Protein AF-A0A3D0U9J3-F1 (afdb_monomer_lite)

Foldseek 3Di:
DPPQLVCCVVPVDAGEAEFQAQAQAGVCCVVPHDDRDGGPRVVVNVVVVVCVVVVSHPHYDDDQQCLVPVCVVVCVVVVVSVPRDHGDPVSVVDDD

Secondary structure (DSSP, 8-state):
--HHHHHHHHH-S--EEES-TT-SS-HHHHHH--------TTHHHHHHHHHHHTTS-SEEE--HHHHH-TTHHHHHHTT-GGGPPPPPGGGGG---

pLDDT: mean 79.62, std 19.2, range [34.31, 98.0]

Sequence (96 aa):
LNLAGWTKKLTGKPAISVGSVGLNVDFLEGTLSANPMDSIGQRGLEELLERMENEEFDMIAVGRALLQDPEWTVKVQQNRLDELADFDRAAIAKLY

Structure (mmCIF, N/CA/C/O backbone):
data_AF-A0A3D0U9J3-F1
#
_entry.id   AF-A0A3D0U9J3-F1
#
loop_
_atom_site.group_PDB
_atom_site.id
_atom_site.type_symbol
_atom_site.label_atom_id
_atom_site.label_alt_id
_atom_site.label_comp_id
_atom_site.label_asym_id
_atom_si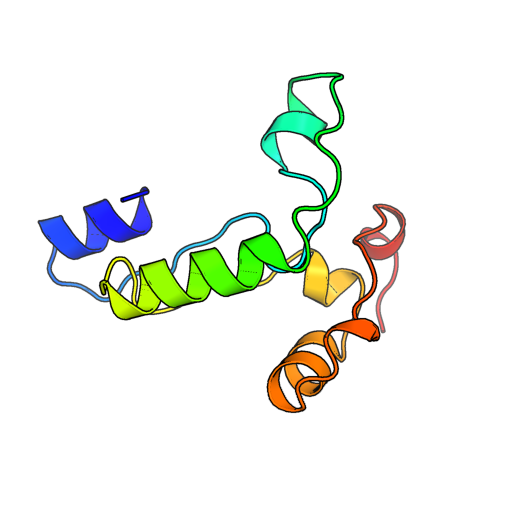te.label_entity_id
_atom_site.label_seq_id
_atom_site.pdbx_PDB_ins_code
_atom_site.Cartn_x
_atom_site.Cartn_y
_atom_site.Cartn_z
_atom_site.occupancy
_atom_site.B_iso_or_equiv
_atom_site.auth_seq_id
_atom_site.auth_comp_id
_atom_site.auth_asym_id
_atom_site.auth_atom_id
_atom_site.pdbx_PDB_model_num
ATOM 1 N N . LEU A 1 1 ? -3.938 8.727 11.915 1.00 82.94 1 LEU A N 1
ATOM 2 C CA . LEU A 1 1 ? -5.199 8.640 11.129 1.00 82.94 1 LEU A CA 1
ATOM 3 C C . LEU A 1 1 ? -5.195 9.532 9.883 1.00 82.94 1 LEU A C 1
ATOM 5 O O . LEU A 1 1 ? -5.189 10.755 9.992 1.00 82.94 1 LEU A O 1
ATOM 9 N N . ASN A 1 2 ? -5.263 8.912 8.702 1.00 89.88 2 ASN A N 1
ATOM 10 C CA . ASN A 1 2 ? -5.563 9.571 7.422 1.00 89.88 2 ASN A CA 1
ATOM 11 C C . ASN A 1 2 ? -7.077 9.507 7.108 1.00 89.88 2 ASN A C 1
ATOM 13 O O . ASN A 1 2 ? -7.872 9.168 7.985 1.00 89.88 2 ASN A O 1
ATOM 17 N N . LEU A 1 3 ? -7.493 9.825 5.874 1.00 94.31 3 LEU A N 1
ATOM 18 C CA . LEU A 1 3 ? -8.910 9.810 5.478 1.00 94.31 3 LEU A CA 1
ATOM 19 C C . LEU A 1 3 ? -9.600 8.464 5.758 1.00 94.31 3 LEU A C 1
ATOM 21 O O . LEU A 1 3 ? -10.721 8.455 6.267 1.00 94.31 3 LEU A O 1
ATOM 25 N N . ALA A 1 4 ? -8.939 7.338 5.468 1.00 95.62 4 ALA A N 1
ATOM 26 C CA . ALA A 1 4 ? -9.494 6.013 5.742 1.00 95.62 4 ALA A CA 1
ATOM 27 C C . ALA A 1 4 ? -9.712 5.807 7.248 1.00 95.62 4 ALA A C 1
ATOM 29 O O . ALA A 1 4 ? -10.797 5.400 7.658 1.00 95.62 4 ALA A O 1
ATOM 30 N N . GLY A 1 5 ? -8.739 6.202 8.076 1.00 95.88 5 GLY A N 1
ATOM 31 C CA . GLY A 1 5 ? -8.865 6.071 9.527 1.00 95.88 5 GLY A CA 1
ATOM 32 C C . GLY A 1 5 ? -9.906 6.979 10.161 1.00 95.88 5 GLY A C 1
ATOM 33 O O . GLY A 1 5 ? -10.636 6.543 11.050 1.00 95.88 5 GLY A O 1
ATOM 34 N N . TRP A 1 6 ? -10.074 8.204 9.664 1.00 97.25 6 TRP A N 1
ATOM 35 C CA . TRP A 1 6 ? -11.201 9.039 10.082 1.00 97.25 6 TRP A CA 1
ATOM 36 C C . TRP A 1 6 ? -12.543 8.462 9.635 1.00 97.25 6 TRP A C 1
ATOM 38 O O . TRP A 1 6 ? -13.488 8.451 10.419 1.00 97.25 6 TRP A O 1
ATOM 48 N N . THR A 1 7 ? -12.623 7.927 8.414 1.00 97.38 7 THR A N 1
ATOM 49 C CA . THR A 1 7 ? -13.840 7.289 7.895 1.00 97.38 7 THR A CA 1
ATOM 50 C C . THR A 1 7 ? -14.243 6.100 8.761 1.00 97.38 7 THR A C 1
ATOM 52 O O . THR A 1 7 ? -15.394 6.035 9.197 1.00 97.38 7 THR A O 1
ATOM 55 N N . LYS A 1 8 ? -13.302 5.206 9.086 1.00 97.19 8 LYS A N 1
ATOM 56 C CA . LYS A 1 8 ? -13.544 4.071 9.985 1.00 97.19 8 LYS A CA 1
ATOM 57 C C . LYS A 1 8 ? -13.987 4.546 11.368 1.00 97.19 8 LYS A C 1
ATOM 59 O O . LYS A 1 8 ? -15.044 4.136 11.839 1.00 97.19 8 LYS A O 1
ATOM 64 N N . LYS A 1 9 ? -13.246 5.478 11.980 1.00 97.06 9 LYS A N 1
ATOM 65 C CA . LYS A 1 9 ? -13.544 6.001 13.324 1.00 97.06 9 LYS A CA 1
ATOM 66 C C . LYS A 1 9 ? -14.922 6.661 13.428 1.00 97.06 9 LYS A C 1
ATOM 68 O O . LYS A 1 9 ? -15.582 6.524 14.451 1.00 97.06 9 LYS A O 1
ATOM 73 N N . LEU A 1 10 ? -15.344 7.391 12.397 1.00 98.00 10 LEU A N 1
ATOM 74 C CA . LEU A 1 10 ? -16.613 8.124 12.402 1.00 98.00 10 LEU A CA 1
ATOM 75 C C . LEU A 1 10 ? -17.810 7.258 12.003 1.00 98.00 10 LEU A C 1
ATOM 77 O O . LEU A 1 10 ? -18.910 7.477 12.500 1.00 98.00 10 LEU A O 1
ATOM 81 N N . THR A 1 11 ? -17.621 6.313 11.081 1.00 97.75 11 THR A N 1
ATOM 82 C CA . THR A 1 11 ? -18.738 5.554 10.494 1.00 97.75 11 THR A CA 1
ATOM 83 C C . THR A 1 11 ? -18.874 4.136 11.037 1.00 97.75 11 THR A C 1
ATOM 85 O O . THR A 1 11 ? -19.923 3.524 10.847 1.00 97.75 11 THR A O 1
ATOM 88 N N . GLY A 1 12 ? -17.825 3.589 11.658 1.00 96.75 12 GLY A N 1
ATOM 89 C CA . GLY A 1 12 ? -17.746 2.180 12.048 1.00 96.75 12 GLY A CA 1
ATOM 90 C C . GLY A 1 12 ? -17.723 1.206 10.864 1.00 96.75 12 GLY A C 1
ATOM 91 O O . GLY A 1 12 ? -17.861 0.003 11.066 1.00 96.75 12 GLY A O 1
ATOM 92 N N . LYS A 1 13 ? -17.596 1.701 9.625 1.00 97.56 13 LYS A N 1
ATOM 93 C CA . LYS A 1 13 ? -17.558 0.869 8.418 1.00 97.56 13 LYS A CA 1
ATOM 94 C C . LYS A 1 13 ? -16.119 0.512 8.039 1.00 97.56 13 LYS A C 1
ATOM 96 O O . LYS A 1 13 ? -15.227 1.326 8.290 1.00 97.56 13 LYS A O 1
ATOM 101 N N . PRO A 1 14 ? -15.908 -0.640 7.371 1.00 97.31 14 PRO A N 1
ATOM 102 C CA . PRO A 1 14 ? -14.604 -0.990 6.832 1.00 97.31 14 PRO A CA 1
ATOM 103 C C . PRO A 1 14 ? -14.057 0.092 5.895 1.00 97.31 14 PRO A C 1
ATOM 105 O O . PRO A 1 14 ? -14.798 0.633 5.069 1.00 97.31 14 PRO A O 1
ATOM 108 N N . ALA A 1 15 ? -12.765 0.390 6.006 1.00 97.12 15 ALA A N 1
ATOM 109 C CA . ALA A 1 15 ? -12.085 1.416 5.229 1.00 97.12 15 ALA A CA 1
ATOM 110 C C . ALA A 1 15 ? -10.801 0.883 4.582 1.00 97.12 15 ALA A C 1
ATOM 112 O O . ALA A 1 15 ? -9.995 0.197 5.211 1.00 97.12 15 ALA A O 1
ATOM 113 N N . ILE A 1 16 ? -10.600 1.261 3.318 1.00 96.12 16 ILE A N 1
ATOM 114 C CA . ILE A 1 16 ? -9.387 0.967 2.552 1.00 96.12 16 ILE A CA 1
ATOM 115 C C . ILE A 1 16 ? -8.540 2.234 2.503 1.00 96.12 16 ILE A C 1
ATOM 117 O O . ILE A 1 16 ? -9.018 3.288 2.080 1.00 96.12 16 ILE A O 1
ATOM 121 N N . SER A 1 17 ? -7.288 2.141 2.937 1.00 92.94 17 SER A N 1
ATOM 122 C CA . SER A 1 17 ? -6.309 3.215 2.801 1.00 92.94 17 SER A CA 1
ATOM 123 C C . SER A 1 17 ? -5.545 3.122 1.483 1.00 92.94 17 SER A C 1
ATOM 125 O O . SER A 1 17 ? -5.587 2.104 0.798 1.00 92.94 17 SER A O 1
ATOM 127 N N . VAL A 1 18 ? -4.820 4.177 1.119 1.00 89.00 18 VAL A N 1
ATOM 128 C CA . VAL A 1 18 ? -3.912 4.202 -0.037 1.00 89.00 18 VAL A CA 1
ATOM 129 C C . VAL A 1 18 ? -2.778 5.189 0.230 1.00 89.00 18 VAL A C 1
ATOM 131 O O . VAL A 1 18 ? -2.974 6.175 0.941 1.00 89.00 18 VAL A O 1
ATOM 134 N N . GLY A 1 19 ? -1.608 4.945 -0.359 1.00 78.50 19 GLY A N 1
ATOM 135 C CA . GLY A 1 19 ? -0.467 5.862 -0.306 1.00 78.50 19 GLY A CA 1
ATOM 136 C C . GLY A 1 19 ? 0.860 5.114 -0.289 1.00 78.50 19 GLY A C 1
ATOM 137 O O . GLY A 1 19 ? 1.060 4.269 0.568 1.00 78.50 19 GLY A O 1
ATOM 138 N N . SER A 1 20 ? 1.722 5.415 -1.264 1.00 70.19 20 SER A N 1
ATOM 139 C CA . SER A 1 20 ? 3.154 5.063 -1.334 1.00 70.19 20 SER A CA 1
ATOM 140 C C . SER A 1 20 ? 3.583 3.646 -0.878 1.00 70.19 20 SER A C 1
ATOM 142 O O . SER A 1 20 ? 4.713 3.454 -0.448 1.00 70.19 20 SER A O 1
ATOM 144 N N . VAL A 1 21 ? 2.721 2.631 -1.020 1.00 75.88 21 VAL A N 1
ATOM 145 C CA . VAL A 1 21 ? 3.021 1.243 -0.617 1.00 75.88 21 VAL A CA 1
ATOM 146 C C . VAL A 1 21 ? 4.129 0.658 -1.485 1.00 75.88 21 VAL A C 1
ATOM 148 O O . VAL A 1 21 ? 3.958 0.559 -2.702 1.00 75.88 21 VAL A O 1
ATOM 151 N N . GLY A 1 22 ? 5.235 0.259 -0.854 1.00 65.06 22 GLY A N 1
ATOM 152 C CA . GLY A 1 22 ? 6.389 -0.319 -1.545 1.00 65.06 22 GLY A CA 1
ATOM 153 C C . GLY A 1 22 ? 7.072 0.652 -2.509 1.00 65.06 22 GLY A C 1
ATOM 154 O O . GLY A 1 22 ? 7.690 0.205 -3.467 1.00 65.06 22 GLY A O 1
ATOM 155 N N . LEU A 1 23 ? 6.918 1.967 -2.304 1.00 61.06 23 LEU A N 1
ATOM 156 C CA . LEU A 1 23 ? 7.596 2.994 -3.090 1.00 61.06 23 LEU A CA 1
ATOM 157 C C . LEU A 1 23 ? 8.654 3.684 -2.235 1.00 61.06 23 LEU A C 1
ATOM 159 O O . LEU A 1 23 ? 8.362 4.122 -1.126 1.00 61.06 23 LEU A O 1
ATOM 163 N N . ASN A 1 24 ? 9.855 3.860 -2.786 1.00 55.94 24 ASN A N 1
ATOM 164 C CA . ASN A 1 24 ? 10.892 4.681 -2.164 1.00 55.94 24 ASN A CA 1
ATOM 165 C C . ASN A 1 24 ? 10.597 6.192 -2.199 1.00 55.94 24 ASN A C 1
ATOM 167 O O . ASN A 1 24 ? 11.269 6.935 -1.493 1.00 55.94 24 ASN A O 1
ATOM 171 N N . VAL A 1 25 ? 9.615 6.647 -2.988 1.00 50.56 25 VAL A N 1
ATOM 172 C CA . VAL A 1 25 ? 9.331 8.074 -3.207 1.00 50.56 25 VAL A CA 1
ATOM 173 C C . VAL A 1 25 ? 7.908 8.401 -2.777 1.00 50.56 25 VAL A C 1
ATOM 175 O O . VAL A 1 25 ? 6.945 7.823 -3.302 1.00 50.56 25 VAL A O 1
ATOM 178 N N . ASP A 1 26 ? 7.761 9.353 -1.856 1.00 51.06 26 ASP A N 1
ATOM 179 C CA . ASP A 1 26 ? 6.441 9.811 -1.455 1.00 51.06 26 ASP A CA 1
ATOM 180 C C . ASP A 1 26 ? 5.800 10.626 -2.592 1.00 51.06 26 ASP A C 1
ATOM 182 O O . ASP A 1 26 ? 6.396 11.528 -3.183 1.00 51.06 26 ASP A O 1
ATOM 186 N N . PHE A 1 27 ? 4.570 10.281 -2.970 1.00 50.44 27 PHE A N 1
ATOM 187 C CA . PHE A 1 27 ? 3.912 10.826 -4.168 1.00 50.44 27 PHE A CA 1
ATOM 188 C C . PHE A 1 27 ? 3.716 12.347 -4.127 1.00 50.44 27 PHE A C 1
ATOM 190 O O . PHE A 1 27 ? 3.702 12.999 -5.176 1.00 50.44 27 PHE A O 1
ATOM 197 N N . LEU A 1 28 ? 3.580 12.905 -2.921 1.00 46.94 28 LEU A N 1
ATOM 198 C CA . LEU A 1 28 ? 3.461 14.344 -2.698 1.00 46.94 28 LEU A CA 1
ATOM 199 C C . LEU A 1 28 ? 4.729 15.098 -3.126 1.00 46.94 28 LEU A C 1
ATOM 201 O O . LEU A 1 28 ? 4.627 16.205 -3.652 1.00 46.94 28 LEU A O 1
ATOM 205 N N . GLU A 1 29 ? 5.908 14.491 -3.007 1.00 46.53 29 GLU A N 1
ATOM 206 C CA . GLU A 1 29 ? 7.171 15.110 -3.426 1.00 46.53 29 GLU A CA 1
ATOM 207 C C . GLU A 1 29 ? 7.275 15.152 -4.955 1.00 46.53 29 GLU A C 1
ATOM 209 O O . GLU A 1 29 ? 7.546 16.202 -5.534 1.00 46.53 29 GLU A O 1
ATOM 214 N N . GLY A 1 30 ? 6.892 14.066 -5.636 1.00 45.91 30 GLY A N 1
ATOM 215 C CA . GLY A 1 30 ? 6.874 14.000 -7.103 1.00 45.91 30 GLY A CA 1
ATOM 216 C C . GLY A 1 30 ? 5.874 14.945 -7.790 1.00 45.91 30 GLY A C 1
ATOM 217 O O . GLY A 1 30 ? 5.949 15.126 -9.007 1.00 45.91 30 GLY A O 1
ATOM 218 N N . THR A 1 31 ? 4.939 15.538 -7.037 1.00 48.97 31 THR A N 1
ATOM 219 C CA . THR A 1 31 ? 3.989 16.540 -7.548 1.00 48.97 31 THR A CA 1
ATOM 220 C C . THR A 1 31 ? 4.223 17.959 -7.025 1.00 48.97 31 THR A C 1
ATOM 222 O O . THR A 1 31 ? 3.781 18.888 -7.701 1.00 48.97 31 THR A O 1
ATOM 225 N N . LEU A 1 32 ? 4.908 18.165 -5.886 1.00 45.84 32 LEU A N 1
ATOM 226 C CA . LEU A 1 32 ? 4.993 19.488 -5.244 1.00 45.84 32 LEU A CA 1
ATOM 227 C C . LEU A 1 32 ? 6.361 19.909 -4.658 1.00 45.84 32 LEU A C 1
ATOM 229 O O . LEU A 1 32 ? 6.455 21.070 -4.264 1.00 45.84 32 LEU A O 1
ATOM 233 N N . SER A 1 33 ? 7.422 19.084 -4.591 1.00 37.78 33 SER A N 1
ATOM 234 C CA . SER A 1 33 ? 8.708 19.574 -4.041 1.00 37.78 33 SER A CA 1
ATOM 235 C C . SER A 1 33 ? 9.959 18.785 -4.450 1.00 37.78 33 SER A C 1
ATOM 237 O O . SER A 1 33 ? 9.948 17.566 -4.557 1.00 37.78 33 SER A O 1
ATOM 239 N N . ALA A 1 34 ? 11.064 19.511 -4.646 1.00 39.59 34 ALA A N 1
ATOM 240 C CA . ALA A 1 34 ? 12.337 19.051 -5.210 1.00 39.59 34 ALA A CA 1
ATOM 241 C C . ALA A 1 34 ? 13.384 18.634 -4.156 1.00 39.59 34 ALA A C 1
ATOM 243 O O . ALA A 1 34 ? 14.547 19.008 -4.280 1.00 39.59 34 ALA A O 1
ATOM 244 N N . ASN A 1 35 ? 12.998 17.890 -3.117 1.00 35.81 35 ASN A N 1
ATOM 245 C CA . ASN A 1 35 ? 13.953 17.343 -2.148 1.00 35.81 35 ASN A CA 1
ATOM 246 C C . ASN A 1 35 ? 13.737 15.831 -2.014 1.00 35.81 35 ASN A C 1
ATOM 248 O O . ASN A 1 35 ? 12.660 15.440 -1.579 1.00 35.81 35 ASN A O 1
ATOM 252 N N . PRO A 1 36 ? 14.716 14.992 -2.390 1.00 37.81 36 PRO A N 1
ATOM 253 C CA . PRO A 1 36 ? 14.606 13.550 -2.247 1.00 37.81 36 PRO A CA 1
ATOM 254 C C . PRO A 1 36 ? 14.850 13.172 -0.784 1.00 37.81 36 PRO A C 1
ATOM 256 O O . PRO A 1 36 ? 15.949 13.378 -0.267 1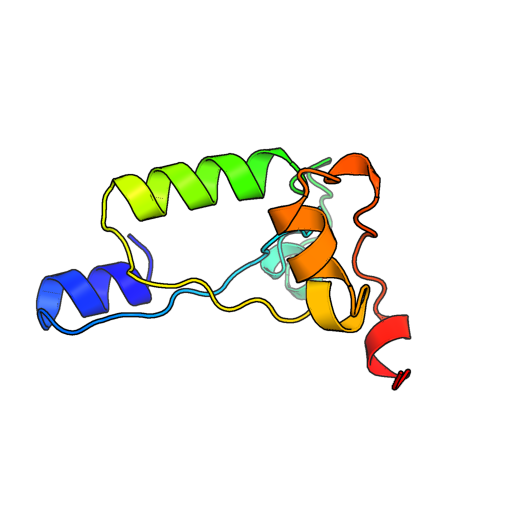.00 37.81 36 PRO A O 1
ATOM 259 N N . MET A 1 37 ? 13.840 12.628 -0.105 1.00 37.56 37 MET A N 1
ATOM 260 C CA . MET A 1 37 ? 14.098 11.837 1.094 1.00 37.56 37 MET A CA 1
ATOM 261 C C . MET A 1 37 ? 14.423 10.410 0.646 1.00 37.56 37 MET A C 1
ATOM 263 O O . MET A 1 37 ? 13.574 9.705 0.103 1.00 37.56 37 MET A O 1
ATOM 267 N N . ASP A 1 38 ? 15.673 10.001 0.838 1.00 34.31 38 ASP A N 1
ATOM 268 C CA . ASP A 1 38 ? 16.142 8.659 0.509 1.00 34.31 38 ASP A CA 1
ATOM 269 C C . ASP A 1 38 ? 15.376 7.577 1.301 1.00 34.31 38 ASP A C 1
ATOM 271 O O . ASP A 1 38 ? 15.242 7.644 2.525 1.00 34.31 38 ASP A O 1
ATOM 275 N N . SER A 1 39 ? 14.975 6.512 0.598 1.00 41.94 39 SER A N 1
ATOM 276 C CA . SER A 1 39 ? 14.592 5.185 1.119 1.00 41.94 39 SER A CA 1
ATOM 277 C C . SER A 1 39 ? 13.317 5.082 1.987 1.00 41.94 39 SER A C 1
ATOM 279 O O . SER A 1 39 ? 13.370 4.947 3.210 1.00 41.94 39 SER A O 1
ATOM 281 N N . ILE A 1 40 ? 12.145 5.037 1.342 1.00 47.84 40 ILE A N 1
ATOM 282 C CA . ILE A 1 40 ? 10.848 4.719 1.988 1.00 47.84 40 ILE A CA 1
ATOM 283 C C . ILE A 1 40 ? 10.407 3.251 1.761 1.00 47.84 40 ILE A C 1
ATOM 285 O O . ILE A 1 40 ? 9.524 2.750 2.446 1.00 47.84 40 ILE A O 1
ATOM 289 N N . GLY A 1 41 ? 11.055 2.495 0.877 1.00 49.22 41 GLY A N 1
ATOM 290 C CA . GLY A 1 41 ? 10.579 1.202 0.368 1.00 49.22 41 GLY A CA 1
ATOM 291 C C . GLY A 1 41 ? 10.417 0.106 1.426 1.00 49.22 41 GLY A C 1
ATOM 292 O O . GLY A 1 41 ? 9.384 -0.559 1.447 1.00 49.22 41 GLY A O 1
ATOM 293 N N . GLN A 1 42 ? 11.387 -0.051 2.336 1.00 47.75 42 GLN A N 1
ATOM 294 C CA . GLN A 1 42 ? 11.292 -0.997 3.464 1.00 47.75 42 GLN A CA 1
ATOM 295 C C . GLN A 1 42 ? 10.604 -0.381 4.689 1.00 47.75 42 GLN A C 1
ATOM 297 O O . GLN A 1 42 ? 9.671 -0.974 5.229 1.00 47.75 42 GLN A O 1
ATOM 302 N N . ARG A 1 43 ? 10.994 0.843 5.076 1.00 48.22 43 ARG A N 1
ATOM 303 C CA . ARG A 1 43 ? 10.418 1.545 6.241 1.00 48.22 43 ARG A CA 1
ATOM 304 C C . ARG A 1 43 ? 8.911 1.789 6.098 1.00 48.22 43 ARG A C 1
ATOM 306 O O . ARG A 1 43 ? 8.192 1.767 7.089 1.00 48.22 43 ARG A O 1
ATOM 313 N N . GLY A 1 44 ? 8.426 1.971 4.870 1.00 70.12 44 GLY A N 1
ATOM 314 C CA . GLY A 1 44 ? 7.018 2.210 4.574 1.00 70.12 44 GLY A CA 1
ATOM 315 C C . GLY A 1 44 ? 6.125 0.979 4.742 1.00 70.12 44 GLY A C 1
ATOM 316 O O . GLY A 1 44 ? 4.951 1.144 5.060 1.00 70.12 44 GLY A O 1
ATOM 317 N N . LEU A 1 45 ? 6.642 -0.247 4.564 1.00 77.19 45 LEU A N 1
ATOM 318 C CA . LEU A 1 45 ? 5.842 -1.461 4.782 1.00 77.19 45 LEU A CA 1
ATOM 319 C C . LEU A 1 45 ? 5.694 -1.770 6.276 1.00 77.19 45 LEU A C 1
ATOM 321 O O . LEU A 1 45 ? 4.605 -2.122 6.715 1.00 77.19 45 LEU A O 1
ATOM 325 N N . GLU A 1 46 ? 6.758 -1.589 7.057 1.00 79.38 46 GLU A N 1
ATOM 326 C CA . GLU A 1 46 ? 6.734 -1.767 8.516 1.00 79.38 46 GLU A CA 1
ATOM 327 C C . GLU A 1 46 ? 5.794 -0.757 9.189 1.00 79.38 46 GLU A C 1
ATOM 329 O O . GLU A 1 46 ? 4.913 -1.153 9.951 1.00 79.38 46 GLU A O 1
ATOM 334 N N . GLU A 1 47 ? 5.896 0.532 8.839 1.00 82.69 47 GLU A N 1
ATOM 335 C CA . GLU A 1 47 ? 4.979 1.568 9.338 1.00 82.69 47 GLU A CA 1
ATOM 336 C C . GLU A 1 47 ? 3.523 1.272 8.940 1.00 82.69 47 GLU A C 1
ATOM 338 O O . GLU A 1 47 ? 2.588 1.452 9.723 1.00 82.69 47 GLU A O 1
ATOM 343 N N . LEU A 1 48 ? 3.305 0.796 7.711 1.00 85.31 48 LEU A N 1
ATOM 344 C CA . LEU A 1 48 ? 1.977 0.419 7.241 1.00 85.31 48 LEU A CA 1
ATOM 345 C C . LEU A 1 48 ? 1.385 -0.724 8.074 1.00 85.31 48 LEU A C 1
ATOM 347 O O . LEU A 1 48 ? 0.208 -0.654 8.434 1.00 85.31 48 LEU A O 1
ATOM 351 N N . LEU A 1 49 ? 2.187 -1.748 8.375 1.00 85.69 49 LEU A N 1
ATOM 352 C CA . LEU A 1 49 ? 1.778 -2.873 9.213 1.00 85.69 49 LEU A CA 1
ATOM 353 C C . LEU A 1 49 ? 1.420 -2.405 10.625 1.00 85.69 49 LEU A C 1
ATOM 355 O O . LEU A 1 49 ? 0.333 -2.726 11.095 1.00 85.69 49 LEU A O 1
ATOM 359 N N . GLU A 1 50 ? 2.247 -1.563 11.250 1.00 89.94 50 GLU A N 1
ATOM 360 C CA . GLU A 1 50 ? 1.959 -0.991 12.574 1.00 89.94 50 GLU A CA 1
ATOM 361 C C . GLU A 1 50 ? 0.625 -0.222 12.580 1.00 89.94 50 GLU A C 1
ATOM 363 O O . GLU A 1 50 ? -0.188 -0.325 13.502 1.00 89.94 50 GLU A O 1
ATOM 368 N N . ARG A 1 51 ? 0.340 0.543 11.523 1.00 90.69 51 ARG A N 1
ATOM 369 C CA . ARG A 1 51 ? -0.925 1.282 11.406 1.00 90.69 51 ARG A CA 1
ATOM 370 C C . ARG A 1 51 ? -2.132 0.362 11.208 1.00 90.69 51 ARG A C 1
ATOM 372 O O . ARG A 1 51 ? -3.214 0.682 11.702 1.00 90.69 51 ARG A O 1
ATOM 379 N N . MET A 1 52 ? -1.960 -0.765 10.516 1.00 90.88 52 MET A N 1
ATOM 380 C CA . MET A 1 52 ? -2.997 -1.796 10.397 1.00 90.88 52 MET A CA 1
ATOM 381 C C . MET A 1 52 ? -3.237 -2.521 11.726 1.00 90.88 52 MET A C 1
ATOM 383 O O . MET A 1 52 ? -4.393 -2.728 12.090 1.00 90.88 52 MET A O 1
ATOM 387 N N . GLU A 1 53 ? -2.180 -2.847 12.476 1.00 93.56 53 GLU A N 1
ATOM 388 C CA . GLU A 1 53 ? -2.269 -3.439 13.822 1.00 93.56 53 GLU A CA 1
ATOM 389 C C . GLU A 1 53 ? -2.972 -2.507 14.817 1.00 93.56 53 GLU A C 1
ATOM 391 O O . GLU A 1 53 ? -3.759 -2.959 15.644 1.00 93.56 53 GLU A O 1
ATOM 396 N N . ASN A 1 54 ? -2.778 -1.193 14.673 1.00 94.88 54 ASN A N 1
ATOM 397 C CA . ASN A 1 54 ? -3.505 -0.156 15.414 1.00 94.88 54 ASN A CA 1
ATOM 398 C C . ASN A 1 54 ? -4.954 0.064 14.926 1.00 94.88 54 ASN A C 1
ATOM 400 O O . ASN A 1 54 ? -5.594 1.053 15.293 1.00 94.88 54 ASN A O 1
ATOM 404 N N . GLU A 1 55 ? -5.466 -0.823 14.070 1.00 94.25 55 GLU A N 1
ATOM 405 C CA . GLU A 1 55 ? -6.805 -0.793 13.483 1.00 94.25 55 GLU A CA 1
ATOM 406 C C . GLU A 1 55 ? -7.148 0.518 12.748 1.00 94.25 55 GLU A C 1
ATOM 408 O O . GLU A 1 55 ? -8.333 0.813 12.5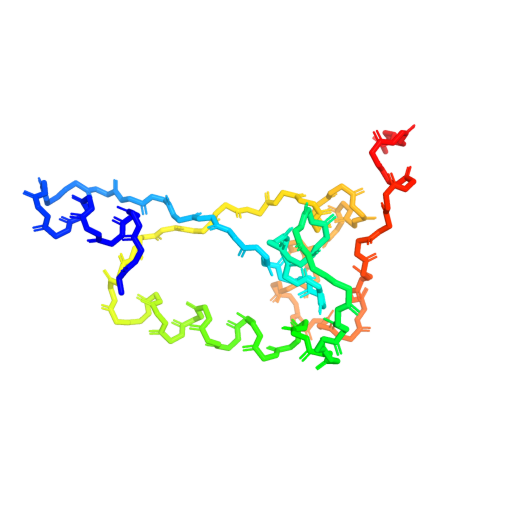45 1.00 94.25 55 GLU A O 1
ATOM 413 N N . GLU A 1 56 ? -6.150 1.297 12.296 1.00 94.88 56 GLU A N 1
ATOM 414 C CA . GLU A 1 56 ? -6.397 2.581 11.627 1.00 94.88 56 GLU A CA 1
ATOM 415 C C . GLU A 1 56 ? -7.196 2.403 10.327 1.00 94.88 56 GLU A C 1
ATOM 417 O O . GLU A 1 56 ? -7.918 3.307 9.924 1.00 94.88 56 GLU A O 1
ATOM 422 N N . PHE A 1 57 ? -7.069 1.272 9.642 1.00 95.19 57 PHE A N 1
ATOM 423 C CA . PHE A 1 57 ? -7.826 0.903 8.443 1.00 95.19 57 PHE A CA 1
ATOM 424 C C . PHE A 1 57 ? -7.758 -0.614 8.259 1.00 95.19 57 PHE A C 1
ATOM 426 O O . PHE A 1 57 ? -6.897 -1.274 8.833 1.00 95.19 57 PHE A O 1
ATOM 433 N N . ASP A 1 58 ? -8.675 -1.174 7.475 1.00 95.25 58 ASP A N 1
ATOM 434 C CA . ASP A 1 58 ? -8.844 -2.630 7.367 1.00 95.25 58 ASP A CA 1
ATOM 435 C C . ASP A 1 58 ? -8.063 -3.223 6.193 1.00 95.25 58 ASP A C 1
ATOM 437 O O . ASP A 1 58 ? -7.686 -4.391 6.208 1.00 95.25 58 ASP A O 1
ATOM 441 N N . MET A 1 59 ? -7.829 -2.418 5.155 1.00 94.69 59 MET A N 1
ATOM 442 C CA . MET A 1 59 ? -7.104 -2.825 3.953 1.00 94.69 59 MET A CA 1
ATOM 443 C C . MET A 1 59 ? -6.266 -1.672 3.405 1.00 94.69 59 MET A C 1
ATOM 445 O O . MET A 1 59 ? -6.560 -0.498 3.636 1.00 94.69 59 MET A O 1
ATOM 449 N N . ILE A 1 60 ? -5.253 -2.014 2.616 1.00 92.00 60 ILE A N 1
ATOM 450 C CA . ILE A 1 60 ? -4.407 -1.070 1.891 1.00 92.00 60 ILE A CA 1
ATOM 451 C C . ILE A 1 60 ? -4.500 -1.343 0.387 1.00 92.00 60 ILE A C 1
ATOM 453 O O . ILE A 1 60 ? -4.357 -2.475 -0.070 1.00 92.00 60 ILE A O 1
ATOM 457 N N . ALA A 1 61 ? -4.751 -0.299 -0.395 1.00 91.81 61 ALA A N 1
ATOM 458 C CA . ALA A 1 61 ? -4.723 -0.373 -1.845 1.00 91.81 61 ALA A CA 1
ATOM 459 C C . ALA A 1 61 ? -3.284 -0.223 -2.357 1.00 91.81 61 ALA A C 1
ATOM 461 O O . ALA A 1 61 ? -2.589 0.743 -2.029 1.00 91.81 61 ALA A O 1
ATOM 462 N N . VAL A 1 62 ? -2.869 -1.151 -3.218 1.00 88.75 62 VAL A N 1
ATOM 463 C CA . VAL A 1 62 ? -1.578 -1.121 -3.916 1.00 88.75 62 VAL A CA 1
ATOM 464 C C . VAL A 1 62 ? -1.831 -0.741 -5.373 1.00 88.75 62 VAL A C 1
ATOM 466 O O . VAL A 1 62 ? -2.744 -1.264 -6.003 1.00 88.75 62 VAL A O 1
ATOM 469 N N . GLY A 1 63 ? -1.062 0.214 -5.898 1.00 88.31 63 GLY A N 1
ATOM 470 C CA . GLY A 1 63 ? -1.252 0.748 -7.253 1.00 88.31 63 GLY A CA 1
ATOM 471 C C . GLY A 1 63 ? 0.032 0.715 -8.068 1.00 88.31 63 GLY A C 1
ATOM 472 O O . GLY A 1 63 ? 0.331 -0.265 -8.735 1.00 88.31 63 GLY A O 1
ATOM 473 N N . ARG A 1 64 ? 0.817 1.794 -7.996 1.00 86.94 64 ARG A N 1
ATOM 474 C CA . ARG A 1 64 ? 2.059 1.968 -8.774 1.00 86.94 64 ARG A CA 1
ATOM 475 C C . ARG A 1 64 ? 3.057 0.815 -8.623 1.00 86.94 64 ARG A C 1
ATOM 477 O O . ARG A 1 64 ? 3.656 0.426 -9.616 1.00 86.94 64 ARG A O 1
ATOM 484 N N . ALA A 1 65 ? 3.175 0.232 -7.432 1.00 87.00 65 ALA A N 1
ATOM 485 C CA . ALA A 1 65 ? 4.024 -0.937 -7.219 1.00 87.00 65 ALA A CA 1
ATOM 486 C C . ALA A 1 65 ? 3.584 -2.155 -8.059 1.00 87.00 65 ALA A C 1
ATOM 488 O O . ALA A 1 65 ? 4.435 -2.834 -8.618 1.00 87.00 65 ALA A O 1
ATOM 489 N N . LEU A 1 66 ? 2.274 -2.371 -8.250 1.00 89.56 66 LEU A N 1
ATOM 490 C CA . LEU A 1 66 ? 1.758 -3.436 -9.125 1.00 89.56 66 LEU A CA 1
ATOM 491 C C . LEU A 1 66 ? 1.989 -3.146 -10.613 1.00 89.56 66 LEU A C 1
ATOM 493 O O . LEU A 1 66 ? 2.179 -4.074 -11.391 1.00 89.56 66 LEU A O 1
ATOM 497 N N . LEU A 1 67 ? 1.963 -1.872 -11.026 1.00 89.25 67 LEU A N 1
ATOM 498 C CA . LEU A 1 67 ? 2.292 -1.502 -12.410 1.00 89.25 67 LEU A CA 1
ATOM 499 C C . LEU A 1 67 ? 3.765 -1.777 -12.721 1.00 89.25 67 LEU A C 1
ATOM 501 O O . LEU A 1 67 ? 4.093 -2.219 -13.818 1.00 89.25 67 LEU A O 1
ATOM 505 N N . GLN A 1 68 ? 4.643 -1.507 -11.756 1.00 89.44 68 GLN A N 1
ATOM 506 C CA . GLN A 1 68 ? 6.063 -1.801 -11.879 1.00 89.44 68 GLN A CA 1
ATOM 507 C C . GLN A 1 68 ? 6.325 -3.309 -11.901 1.00 89.44 68 GLN A C 1
ATOM 509 O O . GLN A 1 68 ? 7.062 -3.800 -12.759 1.00 89.44 68 GLN A O 1
ATOM 514 N N . ASP A 1 69 ? 5.728 -4.020 -10.948 1.00 90.25 69 ASP A N 1
ATOM 515 C CA . ASP A 1 69 ? 6.014 -5.412 -10.652 1.00 90.25 69 ASP A CA 1
ATOM 516 C C . ASP A 1 69 ? 4.703 -6.211 -10.529 1.00 90.25 69 ASP A C 1
ATOM 518 O O . ASP A 1 69 ? 4.048 -6.179 -9.482 1.00 90.25 69 ASP A O 1
ATOM 522 N N . PRO A 1 70 ? 4.293 -6.950 -11.577 1.00 92.50 70 PRO A N 1
ATOM 523 C CA . PRO A 1 70 ? 3.062 -7.737 -11.534 1.00 92.50 70 PRO A CA 1
ATOM 524 C C . PRO A 1 70 ? 3.122 -8.885 -10.510 1.00 92.50 70 PRO A C 1
ATOM 526 O O . PRO A 1 70 ? 2.076 -9.383 -10.095 1.00 92.50 70 PRO A O 1
ATOM 529 N N . GLU A 1 71 ? 4.317 -9.293 -10.065 1.00 93.75 71 GLU A N 1
ATOM 530 C CA . GLU A 1 71 ? 4.509 -10.329 -9.043 1.00 93.75 71 GLU A CA 1
ATOM 531 C C . GLU A 1 71 ? 4.653 -9.758 -7.625 1.00 93.75 71 GLU A C 1
ATOM 533 O O . GLU A 1 71 ? 4.888 -10.517 -6.681 1.00 93.75 71 GLU A O 1
ATOM 538 N N . TRP A 1 72 ? 4.480 -8.443 -7.442 1.00 91.31 72 TRP A N 1
ATOM 539 C CA . TRP A 1 72 ? 4.698 -7.751 -6.167 1.00 91.31 72 TRP A CA 1
ATOM 540 C C . TRP A 1 72 ? 4.020 -8.454 -4.983 1.00 91.31 72 TRP A C 1
ATOM 542 O O . TRP A 1 72 ? 4.660 -8.731 -3.971 1.00 91.31 72 TRP A O 1
ATOM 552 N N . THR A 1 73 ? 2.742 -8.828 -5.114 1.00 91.25 73 THR A N 1
ATOM 553 C CA . THR A 1 73 ? 1.996 -9.501 -4.035 1.00 91.25 73 THR A CA 1
ATOM 554 C C . THR A 1 73 ? 2.594 -10.861 -3.680 1.00 91.25 73 THR A C 1
ATOM 556 O O . THR A 1 73 ? 2.683 -11.201 -2.502 1.00 91.25 73 THR A O 1
ATOM 559 N N . VAL A 1 74 ? 3.037 -11.627 -4.682 1.00 95.31 74 VAL A N 1
ATOM 560 C CA . VAL A 1 74 ? 3.663 -12.941 -4.477 1.00 95.31 74 VAL A CA 1
ATOM 561 C C . VAL A 1 74 ? 5.004 -12.778 -3.762 1.00 95.31 74 VAL A C 1
ATOM 563 O O . VAL A 1 74 ? 5.293 -13.517 -2.823 1.00 95.31 74 VAL A O 1
ATOM 566 N N . LYS A 1 75 ? 5.809 -11.789 -4.1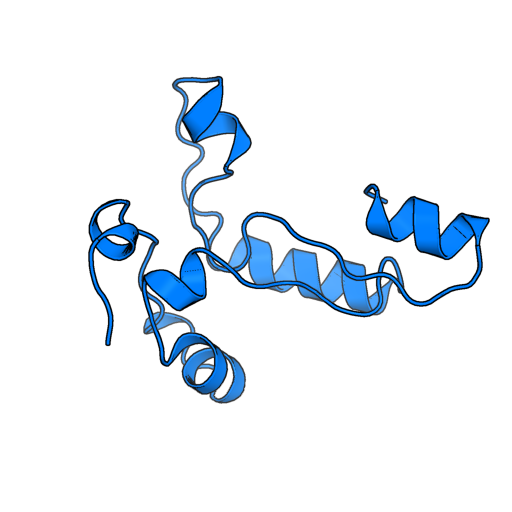64 1.00 92.38 75 LYS A N 1
ATOM 567 C CA . LYS A 1 75 ? 7.100 -11.481 -3.532 1.00 92.38 75 LYS A CA 1
ATOM 568 C C . LYS A 1 75 ? 6.937 -11.048 -2.079 1.00 92.38 75 LYS A C 1
ATOM 570 O O . LYS A 1 75 ? 7.601 -11.610 -1.213 1.00 92.38 75 LYS A O 1
ATOM 575 N N . VAL A 1 76 ? 6.003 -10.137 -1.794 1.00 88.62 76 VAL A N 1
ATOM 576 C CA . VAL A 1 76 ? 5.694 -9.700 -0.421 1.00 88.62 76 VAL A CA 1
ATOM 577 C C . VAL A 1 76 ? 5.227 -10.873 0.437 1.00 88.62 76 VAL A C 1
ATOM 579 O O . VAL A 1 76 ? 5.740 -11.065 1.536 1.00 88.62 76 VAL A O 1
ATOM 582 N N . GLN A 1 77 ? 4.320 -11.710 -0.074 1.00 91.19 77 GLN A N 1
ATOM 583 C CA . GLN A 1 77 ? 3.844 -12.895 0.646 1.00 91.19 77 GLN A CA 1
ATOM 584 C C . GLN A 1 77 ? 4.978 -13.881 0.974 1.00 91.19 77 GLN A C 1
ATOM 586 O O . GLN A 1 77 ? 4.955 -14.531 2.016 1.00 91.19 77 GLN A O 1
ATOM 591 N N . GLN A 1 78 ? 5.967 -14.000 0.087 1.00 95.19 78 GLN A N 1
ATOM 592 C CA . GLN A 1 78 ? 7.126 -14.882 0.244 1.00 95.19 78 GLN A CA 1
ATOM 593 C C . GLN A 1 78 ? 8.307 -14.213 0.965 1.00 95.19 78 GLN A C 1
ATOM 595 O O . GLN A 1 78 ? 9.385 -14.800 1.025 1.00 95.19 78 GLN A O 1
ATOM 600 N N . ASN A 1 79 ? 8.120 -13.005 1.505 1.00 87.75 79 ASN A N 1
ATOM 601 C CA . ASN A 1 79 ? 9.159 -12.207 2.158 1.00 87.75 79 ASN A CA 1
ATOM 602 C C . ASN A 1 79 ? 10.387 -11.908 1.267 1.00 87.75 79 ASN A C 1
ATOM 604 O O . ASN A 1 79 ? 11.484 -11.677 1.770 1.00 87.75 79 ASN A O 1
ATOM 608 N N . ARG A 1 80 ? 10.203 -11.886 -0.058 1.00 90.44 80 ARG A N 1
ATOM 609 C CA . ARG A 1 80 ? 11.219 -11.518 -1.062 1.00 90.44 80 ARG A CA 1
ATOM 610 C C . ARG A 1 80 ? 11.239 -10.002 -1.276 1.00 90.44 80 ARG A C 1
ATOM 612 O O . ARG A 1 80 ? 11.000 -9.511 -2.378 1.00 90.44 80 ARG A O 1
ATOM 619 N N . LEU A 1 81 ? 11.403 -9.247 -0.189 1.00 83.69 81 LEU A N 1
ATOM 620 C CA . LEU A 1 81 ? 11.291 -7.781 -0.204 1.00 83.69 81 LEU A CA 1
ATOM 621 C C . LEU A 1 81 ? 12.453 -7.104 -0.944 1.00 83.69 81 LEU A C 1
ATOM 623 O O . LEU A 1 81 ? 12.298 -6.005 -1.464 1.00 83.69 81 LEU A O 1
ATOM 627 N N . ASP A 1 82 ? 13.598 -7.772 -1.010 1.00 85.44 82 ASP A N 1
ATOM 628 C CA . ASP A 1 82 ? 14.796 -7.378 -1.750 1.00 85.44 82 ASP A CA 1
ATOM 629 C C . ASP A 1 82 ? 14.650 -7.519 -3.276 1.00 85.44 82 ASP A C 1
ATOM 631 O O . ASP A 1 82 ? 15.411 -6.913 -4.025 1.00 85.44 82 ASP A O 1
ATOM 635 N N . GLU A 1 83 ? 13.645 -8.266 -3.746 1.00 89.12 83 GLU A N 1
ATOM 636 C CA . GLU A 1 83 ? 13.325 -8.433 -5.171 1.00 89.12 83 GLU A CA 1
ATOM 637 C C . GLU A 1 83 ? 12.279 -7.429 -5.691 1.00 89.12 83 GLU A C 1
ATOM 639 O O . GLU A 1 83 ? 11.872 -7.501 -6.861 1.00 89.12 83 GLU A O 1
ATOM 644 N N . LEU A 1 84 ? 11.792 -6.529 -4.830 1.00 85.12 84 LEU A N 1
ATOM 645 C CA . LEU A 1 84 ? 10.814 -5.514 -5.205 1.00 85.12 84 LEU A CA 1
ATOM 646 C C . LEU A 1 84 ? 11.498 -4.388 -5.979 1.00 85.12 84 LEU A C 1
ATOM 648 O O . LEU A 1 84 ? 12.470 -3.790 -5.521 1.00 85.12 84 LEU A O 1
ATOM 652 N N . ALA A 1 85 ? 10.965 -4.088 -7.160 1.00 81.38 85 ALA A N 1
ATOM 653 C CA . ALA A 1 85 ? 11.452 -2.988 -7.975 1.00 81.38 85 ALA A CA 1
ATOM 654 C C . ALA A 1 85 ? 10.755 -1.671 -7.613 1.00 81.38 85 ALA A C 1
ATOM 656 O O . ALA A 1 85 ? 9.540 -1.625 -7.405 1.00 81.38 85 ALA A O 1
ATOM 657 N N . ASP A 1 86 ? 11.527 -0.587 -7.629 1.00 79.06 86 ASP A N 1
ATOM 658 C CA . ASP A 1 86 ? 10.995 0.766 -7.516 1.00 79.06 86 ASP A CA 1
ATOM 659 C C . ASP A 1 86 ? 10.142 1.139 -8.721 1.00 79.06 86 ASP A C 1
ATOM 661 O O . ASP A 1 86 ? 10.442 0.778 -9.861 1.00 79.06 86 ASP A O 1
ATOM 665 N N . PHE A 1 87 ? 9.089 1.915 -8.469 1.00 81.81 87 PHE A N 1
ATOM 666 C CA . PHE A 1 87 ? 8.225 2.402 -9.533 1.00 81.81 87 PHE A CA 1
ATOM 667 C C . PHE A 1 87 ? 8.965 3.343 -10.486 1.00 81.81 87 PHE A C 1
ATOM 669 O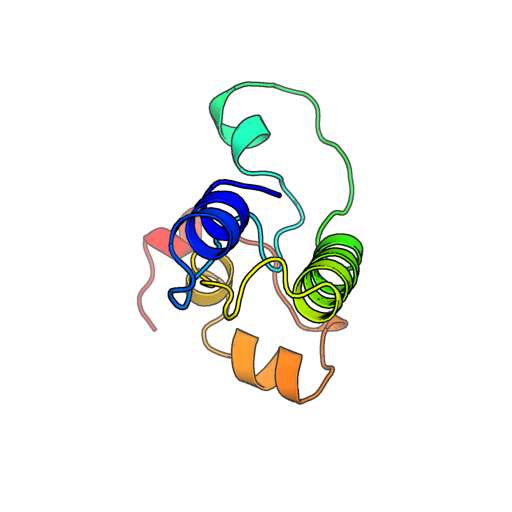 O . PHE A 1 87 ? 9.352 4.452 -10.113 1.00 81.81 87 PHE A O 1
ATOM 676 N N . ASP A 1 88 ? 9.037 2.937 -11.749 1.00 83.25 88 ASP A N 1
ATOM 677 C CA . ASP A 1 88 ? 9.398 3.783 -12.874 1.00 83.25 88 ASP A CA 1
ATOM 678 C C . ASP A 1 88 ? 8.121 4.272 -13.574 1.00 83.25 88 ASP A C 1
ATOM 680 O O . ASP A 1 88 ? 7.206 3.504 -13.879 1.00 83.25 88 ASP A O 1
ATOM 684 N N . ARG A 1 89 ? 8.065 5.567 -13.902 1.00 84.81 89 ARG A N 1
ATOM 685 C CA . ARG A 1 89 ? 6.970 6.152 -14.688 1.00 84.81 89 ARG A CA 1
ATOM 686 C C . ARG A 1 89 ? 6.769 5.430 -16.027 1.00 84.81 89 ARG A C 1
ATOM 688 O O . ARG A 1 89 ? 5.634 5.377 -16.504 1.00 84.81 89 ARG A O 1
ATOM 695 N N . ALA A 1 90 ? 7.823 4.862 -16.615 1.00 88.06 90 ALA A N 1
ATOM 696 C CA . ALA A 1 90 ? 7.740 4.070 -17.839 1.00 88.06 90 ALA A CA 1
ATOM 697 C C . ALA A 1 90 ? 6.806 2.852 -17.707 1.00 88.06 90 ALA A C 1
ATOM 699 O O . ALA A 1 90 ? 6.196 2.445 -18.697 1.00 88.06 90 ALA A O 1
ATOM 700 N N . ALA A 1 91 ? 6.619 2.316 -16.494 1.00 88.31 91 ALA A N 1
ATOM 701 C CA . ALA A 1 91 ? 5.740 1.177 -16.242 1.00 88.31 91 ALA A CA 1
ATOM 702 C C . ALA A 1 91 ? 4.262 1.466 -16.559 1.00 88.31 91 ALA A C 1
ATOM 704 O O . ALA A 1 91 ? 3.533 0.557 -16.935 1.00 88.31 91 ALA A O 1
ATOM 705 N N . ILE A 1 92 ? 3.818 2.731 -16.502 1.00 89.62 92 ILE A N 1
ATOM 706 C CA . ILE A 1 92 ? 2.441 3.115 -16.874 1.00 89.62 92 ILE A CA 1
ATOM 707 C C . ILE A 1 92 ? 2.148 2.801 -18.352 1.00 89.62 92 ILE A C 1
ATOM 709 O O . ILE A 1 92 ? 1.002 2.554 -18.719 1.00 89.62 92 ILE A O 1
ATOM 713 N N . ALA A 1 93 ? 3.171 2.814 -19.209 1.00 93.19 93 ALA A N 1
ATOM 714 C CA . ALA A 1 93 ? 3.026 2.592 -20.645 1.00 93.19 93 ALA A CA 1
ATOM 715 C C . ALA A 1 93 ? 3.161 1.114 -21.057 1.00 93.19 93 ALA A C 1
ATOM 717 O O . ALA A 1 93 ? 3.160 0.816 -22.252 1.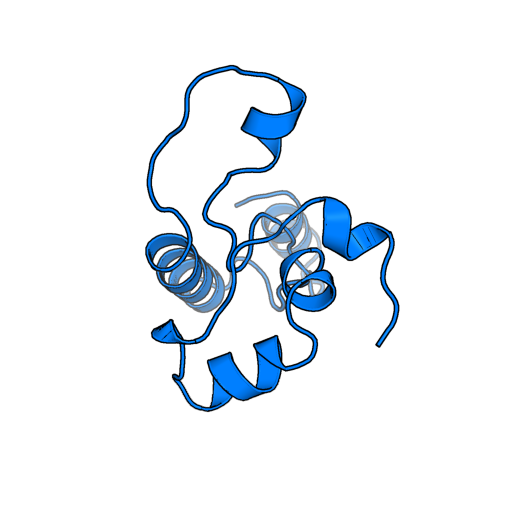00 93.19 93 ALA A O 1
ATOM 718 N N . LYS A 1 94 ? 3.295 0.189 -20.098 1.00 87.94 94 LYS A N 1
ATOM 719 C CA . LYS A 1 94 ? 3.525 -1.237 -20.346 1.00 87.94 94 LYS A CA 1
ATOM 720 C C . LYS A 1 94 ? 2.394 -2.075 -19.744 1.00 87.94 94 LYS A C 1
ATOM 722 O O . LYS A 1 94 ? 1.999 -1.858 -18.606 1.00 87.94 94 LYS A O 1
ATOM 727 N N . LEU A 1 95 ? 1.899 -3.049 -20.509 1.00 86.56 95 LEU A N 1
ATOM 728 C CA . LEU A 1 95 ? 0.945 -4.064 -20.055 1.00 86.56 95 LEU A CA 1
ATOM 729 C C . LEU A 1 95 ? 1.618 -5.439 -20.147 1.00 86.56 95 LEU A C 1
ATOM 731 O O . LEU A 1 95 ? 2.274 -5.719 -21.153 1.00 86.56 95 LEU A O 1
ATOM 735 N N . TYR A 1 96 ? 1.493 -6.238 -19.088 1.00 77.56 96 TYR A N 1
ATOM 736 C CA . TYR A 1 96 ? 2.075 -7.578 -18.966 1.00 77.56 96 TYR A CA 1
ATOM 737 C C . TYR A 1 96 ? 1.095 -8.666 -19.402 1.00 77.56 96 TYR A C 1
ATOM 739 O O . TYR A 1 96 ? -0.123 -8.480 -19.173 1.00 77.56 96 TYR A O 1
#

Radius of gyration: 14.35 Å; chains: 1; bounding box: 35×34×36 Å